Protein AF-A0A2J4RK19-F1 (afdb_monomer_lite)

Foldseek 3Di:
DDPPDQDPVNLVVVLQVPVCLVVQLVVLVVVQVVCVVVVNHDVVVSVVSSVVSSVVSSVVSNVVVVVCVVVCVPDVPDPDDDRD

InterPro domains:
  IPR026046 UbiA prenyltransferase domain containing protein 1 [PTHR13929] (4-77)
  IPR026046 UbiA prenyltransferase domain containing protein 1 [cd13962] (13-83)

Organism: NCBI:txid1134687

Sequence (84 aa):
MTEHAITRTQAWLESLRPKTLPLAFAAIIVGSALAWHQGSFDPWVALLAIITAGLLQILSNLANDYGDAVKGSDKPDRIGPLRG

Secondary structure (DSSP, 8-state):
-------HHHHHHHHT-TTTHHHHHHHHHHHHHHHHHTT---HHHHHHHHHHHHHHHHHHHHHHHHHHHHTT---TT--SPPP-

pLDDT: mean 76.36, std 16.74, range [39.88, 97.0]

Radius of gyration: 18.04 Å; chains: 1; bounding box: 49×26×46 Å

Structure (mmCIF, N/CA/C/O backbone):
data_AF-A0A2J4RK19-F1
#
_entry.id   AF-A0A2J4RK19-F1
#
loop_
_atom_site.group_PDB
_atom_site.id
_atom_site.type_symbol
_atom_site.label_atom_id
_atom_site.label_alt_id
_atom_site.label_comp_id
_atom_site.label_asym_id
_atom_site.label_entity_id
_atom_site.label_seq_id
_atom_site.pdbx_PDB_ins_code
_atom_site.Cartn_x
_atom_site.Cartn_y
_atom_site.Cartn_z
_atom_site.occupancy
_atom_site.B_iso_or_equiv
_atom_site.auth_seq_id
_atom_site.auth_comp_id
_atom_site.auth_asym_id
_atom_site.auth_atom_id
_atom_site.pdbx_PDB_model_num
ATOM 1 N N . MET A 1 1 ? 31.100 14.883 -14.196 1.00 39.88 1 MET A N 1
ATOM 2 C CA . MET A 1 1 ? 29.702 14.580 -13.824 1.00 39.88 1 MET A CA 1
ATOM 3 C C . MET A 1 1 ? 29.646 13.081 -13.605 1.00 39.88 1 MET A C 1
ATOM 5 O O . MET A 1 1 ? 29.852 12.349 -14.559 1.00 39.88 1 MET A O 1
ATOM 9 N N . THR A 1 2 ? 29.566 12.619 -12.358 1.00 44.59 2 THR A N 1
ATOM 10 C CA . THR A 1 2 ? 29.586 11.182 -12.047 1.00 44.59 2 THR A CA 1
ATOM 11 C C . THR A 1 2 ? 28.250 10.570 -12.444 1.00 44.59 2 THR A C 1
ATOM 13 O O . THR A 1 2 ? 27.263 10.774 -11.740 1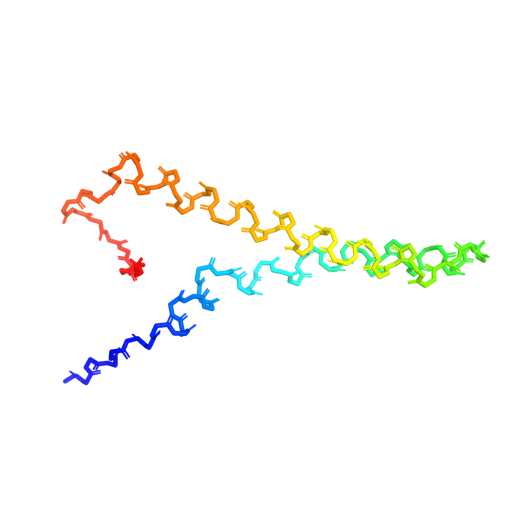.00 44.59 2 THR A O 1
ATOM 16 N N . GLU A 1 3 ? 28.210 9.844 -13.561 1.00 52.25 3 GLU A N 1
ATOM 17 C CA . GLU A 1 3 ? 27.093 8.955 -13.885 1.00 52.25 3 GLU A CA 1
ATOM 18 C C . GLU A 1 3 ? 26.961 7.931 -12.754 1.00 52.25 3 GLU A C 1
ATOM 20 O O . GLU A 1 3 ? 27.797 7.046 -12.582 1.00 52.25 3 GLU A O 1
ATOM 25 N N . HIS A 1 4 ? 25.951 8.098 -11.905 1.00 59.28 4 HIS A N 1
ATOM 26 C CA . HIS A 1 4 ? 25.573 7.054 -10.966 1.00 59.28 4 HIS A CA 1
ATOM 27 C C . HIS A 1 4 ? 24.845 5.980 -11.767 1.00 59.28 4 HIS A C 1
ATOM 29 O O . HIS A 1 4 ? 23.685 6.151 -12.131 1.00 59.28 4 HIS A O 1
ATOM 35 N N . ALA A 1 5 ? 25.548 4.890 -12.073 1.00 63.34 5 ALA A N 1
ATOM 36 C CA . ALA A 1 5 ? 24.942 3.707 -12.660 1.00 63.34 5 ALA A CA 1
ATOM 37 C C . ALA A 1 5 ? 23.836 3.203 -11.720 1.00 63.34 5 ALA A C 1
ATOM 39 O O . ALA A 1 5 ? 24.112 2.797 -10.588 1.00 63.34 5 ALA A O 1
ATOM 40 N N . ILE A 1 6 ? 22.583 3.266 -12.174 1.00 61.22 6 ILE A N 1
ATOM 41 C CA . ILE A 1 6 ? 21.438 2.772 -11.410 1.00 61.22 6 ILE A CA 1
ATOM 42 C C . ILE A 1 6 ? 21.617 1.268 -11.211 1.00 61.22 6 ILE A C 1
ATOM 44 O O . ILE A 1 6 ? 21.782 0.500 -12.162 1.00 61.22 6 ILE A O 1
ATOM 48 N N . THR A 1 7 ? 21.619 0.833 -9.954 1.00 75.19 7 THR A N 1
ATOM 49 C CA . THR A 1 7 ? 21.711 -0.597 -9.645 1.00 75.19 7 THR A CA 1
ATOM 50 C C . THR A 1 7 ? 20.437 -1.310 -10.096 1.00 75.19 7 THR A C 1
ATOM 52 O O . THR A 1 7 ? 19.346 -0.751 -10.039 1.00 75.19 7 THR A O 1
ATOM 55 N N . ARG A 1 8 ? 20.545 -2.576 -10.522 1.00 67.56 8 ARG A N 1
ATOM 56 C CA . ARG A 1 8 ? 19.392 -3.375 -10.989 1.00 67.56 8 ARG A CA 1
ATOM 57 C C . ARG A 1 8 ? 18.225 -3.342 -9.993 1.00 67.56 8 ARG A C 1
ATOM 59 O O . ARG A 1 8 ? 17.078 -3.196 -10.387 1.00 67.56 8 ARG A O 1
ATOM 66 N N . THR A 1 9 ? 18.524 -3.422 -8.701 1.00 68.88 9 THR A N 1
ATOM 67 C CA . THR A 1 9 ? 17.558 -3.292 -7.603 1.00 68.88 9 THR A CA 1
ATOM 68 C C . THR A 1 9 ? 16.884 -1.926 -7.550 1.00 68.88 9 THR A C 1
ATOM 70 O O . THR A 1 9 ? 15.679 -1.878 -7.338 1.00 68.88 9 THR A O 1
ATOM 73 N N . GLN A 1 10 ? 17.616 -0.830 -7.767 1.00 64.50 10 GLN A N 1
ATOM 74 C CA . GLN A 1 10 ? 17.032 0.511 -7.856 1.00 64.50 10 GLN A CA 1
ATOM 75 C C . GLN A 1 10 ? 16.121 0.652 -9.076 1.00 64.50 10 GLN A C 1
ATOM 77 O O . GLN A 1 10 ? 15.036 1.196 -8.928 1.00 64.50 10 GLN A O 1
ATOM 82 N N . ALA A 1 11 ? 16.496 0.091 -10.229 1.00 64.56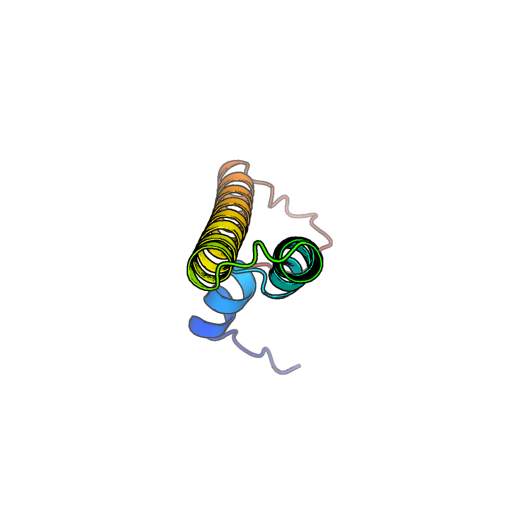 11 ALA A N 1
ATOM 83 C CA . ALA A 1 11 ? 15.637 0.084 -11.415 1.00 64.56 11 ALA A CA 1
ATOM 84 C C . ALA A 1 11 ? 14.317 -0.673 -11.162 1.00 64.56 11 ALA A C 1
ATOM 86 O O . ALA A 1 11 ? 13.241 -0.166 -11.473 1.00 64.56 11 ALA A O 1
ATOM 87 N N . TRP A 1 12 ? 14.376 -1.838 -10.502 1.00 64.50 12 TRP A N 1
ATOM 88 C CA . TRP A 1 12 ? 13.178 -2.567 -10.066 1.00 64.50 12 TRP A CA 1
ATOM 89 C C . TRP A 1 12 ? 12.342 -1.761 -9.062 1.00 64.50 12 TRP A C 1
ATOM 91 O O . TRP A 1 12 ? 11.130 -1.650 -9.220 1.00 64.50 12 TRP A O 1
ATOM 101 N N . LEU A 1 13 ? 12.974 -1.157 -8.053 1.00 64.69 13 LEU A N 1
ATOM 102 C CA . LEU A 1 13 ? 12.305 -0.298 -7.069 1.00 64.69 13 LEU A CA 1
ATOM 103 C C . LEU A 1 13 ? 11.643 0.925 -7.706 1.00 64.69 13 LEU A C 1
ATOM 105 O O . LEU A 1 13 ? 10.573 1.332 -7.268 1.00 64.69 13 LEU A O 1
ATOM 109 N N . GLU A 1 14 ? 12.253 1.509 -8.727 1.00 64.88 14 GLU A N 1
ATOM 110 C CA . GLU A 1 14 ? 11.739 2.692 -9.408 1.00 64.88 14 GLU A CA 1
ATOM 111 C C . GLU A 1 14 ? 10.587 2.340 -10.364 1.00 64.88 14 GLU A C 1
ATOM 113 O O . GLU A 1 14 ? 9.570 3.042 -10.369 1.00 64.88 14 GLU A O 1
ATOM 118 N N . SER A 1 15 ? 10.665 1.193 -11.053 1.00 60.19 15 SER A N 1
ATOM 119 C CA . SER A 1 15 ? 9.567 0.633 -11.864 1.00 60.19 15 SER A CA 1
ATOM 120 C C . SER A 1 15 ? 8.340 0.253 -11.022 1.00 60.19 15 SER A C 1
ATOM 122 O O . SER A 1 15 ? 7.201 0.426 -11.455 1.00 60.19 15 SER A O 1
ATOM 124 N N . LEU A 1 16 ? 8.524 -0.136 -9.755 1.00 61.56 16 LEU A N 1
ATOM 125 C CA . LEU A 1 16 ? 7.403 -0.367 -8.831 1.00 61.56 16 LEU A CA 1
ATOM 126 C C . LEU A 1 16 ? 6.614 0.919 -8.490 1.00 61.56 16 LEU A C 1
ATOM 128 O O . LEU A 1 16 ? 5.529 0.835 -7.910 1.00 61.56 16 LEU A O 1
ATOM 132 N N . ARG A 1 17 ? 7.128 2.107 -8.854 1.00 65.75 17 ARG A N 1
ATOM 133 C CA . ARG A 1 17 ? 6.593 3.449 -8.547 1.00 65.75 17 ARG A CA 1
ATOM 134 C C . ARG A 1 17 ? 6.105 3.568 -7.092 1.00 65.75 17 ARG A C 1
ATOM 136 O O . ARG A 1 17 ? 4.926 3.825 -6.831 1.00 65.75 17 ARG A O 1
ATOM 143 N N . PRO A 1 18 ? 7.013 3.472 -6.106 1.00 60.03 18 PRO A N 1
ATOM 144 C CA . PRO A 1 18 ? 6.680 3.508 -4.683 1.00 60.03 18 PRO A CA 1
ATOM 145 C C . PRO A 1 18 ? 5.984 4.801 -4.251 1.00 60.03 18 PRO A C 1
ATOM 147 O O . PRO A 1 18 ? 5.305 4.817 -3.235 1.00 60.03 18 PRO A O 1
ATOM 150 N N . LYS A 1 19 ? 6.092 5.877 -5.041 1.00 60.47 19 LYS A N 1
ATOM 151 C CA . LYS A 1 19 ? 5.397 7.147 -4.795 1.00 60.47 19 LYS A CA 1
ATOM 152 C C . LYS A 1 19 ? 3.885 7.093 -5.056 1.00 60.47 19 LYS A C 1
ATOM 154 O O . LYS A 1 19 ? 3.179 7.953 -4.543 1.00 60.47 19 LYS A O 1
ATOM 159 N N . THR A 1 20 ? 3.373 6.116 -5.815 1.00 63.88 20 THR A N 1
ATOM 160 C CA . THR A 1 20 ? 1.922 5.961 -6.066 1.00 63.88 20 THR A CA 1
ATOM 161 C C . THR A 1 20 ? 1.232 5.027 -5.070 1.00 63.88 20 THR A C 1
ATOM 163 O O . THR A 1 20 ? 0.020 5.108 -4.895 1.00 63.88 20 THR A O 1
ATOM 166 N N . LEU A 1 21 ? 1.994 4.179 -4.370 1.00 66.12 21 LEU A N 1
ATOM 167 C CA . LEU A 1 21 ? 1.474 3.259 -3.350 1.00 66.12 21 LEU A CA 1
ATOM 168 C C . LEU A 1 21 ? 0.794 3.953 -2.146 1.00 66.12 21 LEU A C 1
ATOM 170 O O . LEU A 1 21 ? -0.243 3.456 -1.706 1.00 66.12 21 LEU A O 1
ATOM 174 N N . PRO A 1 22 ? 1.274 5.109 -1.634 1.00 72.44 22 PRO A N 1
ATOM 175 C CA . PRO A 1 22 ? 0.634 5.794 -0.512 1.00 72.44 22 PRO A CA 1
ATOM 176 C C . PRO A 1 22 ? -0.817 6.193 -0.788 1.00 72.44 22 PRO A C 1
ATOM 178 O O . PRO A 1 22 ? -1.637 6.178 0.126 1.00 72.44 22 PRO A O 1
ATOM 181 N N . LEU A 1 23 ? -1.152 6.513 -2.044 1.00 73.81 23 LEU A N 1
ATOM 182 C CA . LEU A 1 23 ? -2.511 6.904 -2.416 1.00 73.81 23 LEU A CA 1
ATOM 183 C C . LEU A 1 23 ? -3.487 5.726 -2.295 1.00 73.81 23 LEU A C 1
ATOM 185 O O . LEU A 1 23 ? -4.566 5.875 -1.725 1.00 73.81 23 LEU A O 1
ATOM 189 N N . ALA A 1 24 ? -3.087 4.547 -2.778 1.00 74.12 24 ALA A N 1
ATOM 190 C CA . ALA A 1 24 ? -3.890 3.332 -2.668 1.00 74.12 24 ALA A CA 1
ATOM 191 C C . ALA A 1 24 ? -4.092 2.917 -1.199 1.00 74.12 24 ALA A C 1
ATOM 193 O O . ALA A 1 24 ? -5.187 2.518 -0.802 1.00 74.12 24 ALA A O 1
ATOM 194 N N . PHE A 1 25 ? -3.062 3.076 -0.363 1.00 83.94 25 PHE A N 1
ATOM 195 C CA . PHE A 1 25 ? -3.157 2.764 1.064 1.00 83.94 25 PHE A CA 1
ATOM 196 C C . PHE A 1 25 ? -4.031 3.752 1.840 1.00 83.94 25 PHE A C 1
ATOM 198 O O . PHE A 1 25 ? -4.746 3.326 2.746 1.00 83.94 25 PHE A O 1
ATOM 205 N N . ALA A 1 26 ? -4.048 5.037 1.470 1.00 87.44 26 ALA A N 1
ATOM 206 C CA . ALA A 1 26 ? -4.893 6.035 2.125 1.00 87.44 26 ALA A CA 1
ATOM 207 C C . ALA A 1 26 ? -6.384 5.658 2.068 1.00 87.44 26 ALA A C 1
ATOM 209 O O . ALA A 1 26 ? -7.071 5.723 3.086 1.00 87.44 26 ALA A O 1
ATOM 210 N N . ALA A 1 27 ? -6.870 5.188 0.914 1.00 86.69 27 ALA A N 1
ATOM 211 C CA . ALA A 1 27 ? -8.259 4.751 0.758 1.00 86.69 27 ALA A CA 1
ATOM 212 C C . ALA A 1 27 ? -8.610 3.577 1.691 1.00 86.69 27 ALA A C 1
ATOM 214 O O . ALA A 1 27 ? -9.668 3.574 2.321 1.00 86.69 27 ALA A O 1
ATOM 215 N N . ILE A 1 28 ? -7.703 2.606 1.831 1.00 93.56 28 ILE A N 1
ATOM 216 C CA . ILE A 1 28 ? -7.917 1.436 2.693 1.00 93.56 28 ILE A CA 1
ATOM 217 C C . ILE A 1 28 ? -7.850 1.815 4.168 1.00 93.56 28 ILE A C 1
ATOM 219 O O . ILE A 1 28 ? -8.657 1.323 4.954 1.00 93.56 28 ILE A O 1
ATOM 223 N N . ILE A 1 29 ? -6.938 2.711 4.550 1.00 93.31 29 ILE A N 1
ATOM 224 C CA . ILE A 1 29 ? -6.844 3.218 5.924 1.00 93.31 29 ILE A CA 1
ATOM 225 C C . ILE A 1 29 ? -8.136 3.947 6.304 1.00 93.31 29 ILE A C 1
ATOM 227 O O . ILE A 1 29 ? -8.694 3.678 7.365 1.00 93.31 29 ILE A O 1
ATOM 231 N N . VAL A 1 30 ? -8.656 4.812 5.428 1.00 94.75 30 VAL A N 1
ATOM 232 C CA . VAL A 1 30 ? -9.923 5.525 5.663 1.00 94.75 30 VAL A CA 1
ATOM 233 C C . VAL A 1 30 ? -11.098 4.549 5.768 1.00 94.75 30 VAL A C 1
ATOM 235 O O . VAL A 1 30 ? -11.887 4.648 6.707 1.00 94.75 30 VAL A O 1
ATOM 238 N N . GLY A 1 31 ? -11.194 3.571 4.862 1.00 93.75 31 GLY A N 1
ATOM 239 C CA . GLY A 1 31 ? -12.224 2.529 4.928 1.00 93.75 31 GLY A CA 1
ATOM 240 C C . GLY A 1 31 ? -12.139 1.697 6.212 1.00 93.75 31 GLY A C 1
ATOM 241 O O . GLY A 1 31 ? -13.155 1.430 6.850 1.00 93.75 31 GLY A O 1
ATOM 242 N N . SER A 1 32 ? -10.921 1.362 6.641 1.00 95.62 32 SER A N 1
ATOM 243 C CA . SER A 1 32 ? -10.656 0.622 7.880 1.00 95.62 32 SER A CA 1
ATOM 244 C C . SER A 1 32 ? -11.043 1.427 9.123 1.00 95.62 32 SER A C 1
ATOM 246 O O . SER A 1 32 ? -11.673 0.888 10.031 1.00 95.62 32 SER A O 1
ATOM 248 N N . ALA A 1 33 ? -10.735 2.727 9.150 1.00 95.19 33 ALA A N 1
ATOM 249 C CA . ALA A 1 33 ? -11.134 3.633 10.227 1.00 95.19 33 ALA A CA 1
ATOM 250 C C . ALA A 1 33 ? -12.663 3.781 10.316 1.00 95.19 33 ALA A C 1
ATOM 252 O O . ALA A 1 33 ? -13.227 3.794 11.410 1.00 95.19 33 ALA A O 1
ATOM 253 N N . LEU A 1 34 ? -13.352 3.831 9.173 1.00 96.81 34 LEU A N 1
ATOM 254 C CA . LEU A 1 34 ? -14.812 3.880 9.129 1.00 96.81 34 LEU A CA 1
ATOM 255 C C . LEU A 1 34 ? -15.449 2.554 9.585 1.00 96.81 34 LEU A C 1
ATOM 257 O O . LEU A 1 34 ? -16.461 2.569 10.287 1.00 96.81 34 LEU A O 1
ATOM 261 N N . ALA A 1 35 ? -14.859 1.410 9.225 1.00 95.50 35 ALA A N 1
ATOM 262 C CA . ALA A 1 35 ? -15.286 0.101 9.723 1.00 95.50 35 ALA A CA 1
ATOM 263 C C . ALA A 1 35 ? -15.091 -0.011 11.244 1.00 95.50 35 ALA A C 1
ATOM 265 O O . ALA A 1 35 ? -15.972 -0.515 11.941 1.00 95.50 35 ALA A O 1
ATOM 266 N N . TRP A 1 36 ? -13.984 0.530 11.766 1.00 96.50 36 TRP A N 1
ATOM 267 C CA . TRP A 1 36 ? -13.712 0.609 13.204 1.00 96.50 36 TRP A CA 1
ATOM 268 C C . TRP A 1 36 ? -14.758 1.442 13.934 1.00 96.50 36 TRP A C 1
ATOM 270 O O . TRP A 1 36 ? -15.324 0.989 14.926 1.00 96.50 36 TRP A O 1
ATOM 280 N N . HIS A 1 37 ? -15.080 2.624 13.407 1.00 96.81 37 HIS A N 1
ATOM 281 C CA . HIS A 1 37 ? -16.104 3.497 13.979 1.00 96.81 37 HIS A CA 1
ATOM 282 C C . HIS A 1 37 ? -17.496 2.839 14.024 1.00 96.81 37 HIS A C 1
ATOM 284 O O . HIS A 1 37 ? -18.271 3.094 14.939 1.00 96.81 37 HIS A O 1
ATOM 290 N N . GLN A 1 38 ? -17.807 1.959 13.069 1.00 96.69 38 GLN A N 1
ATOM 291 C CA . GLN A 1 38 ? -19.069 1.210 13.015 1.00 96.69 38 GLN A CA 1
ATOM 292 C C . GLN A 1 38 ? -19.034 -0.124 13.786 1.00 96.69 38 GLN A C 1
ATOM 294 O O . GLN A 1 38 ? -19.982 -0.902 13.701 1.00 96.69 38 GLN A O 1
ATOM 299 N N . GLY A 1 39 ? -17.945 -0.434 14.501 1.00 95.56 39 GLY A N 1
ATOM 300 C CA . GLY A 1 39 ? -17.793 -1.692 15.242 1.00 95.56 39 GLY A CA 1
ATOM 301 C C . GLY A 1 39 ? -17.684 -2.944 14.361 1.00 95.56 39 GLY A C 1
ATOM 302 O O . GLY A 1 39 ? -17.840 -4.053 14.857 1.00 95.56 39 GLY A O 1
ATOM 303 N N . SER A 1 40 ? -17.425 -2.775 13.062 1.00 95.38 40 SER A N 1
ATOM 304 C CA . SER A 1 40 ? -17.350 -3.850 12.059 1.00 95.38 40 SER A CA 1
ATOM 305 C C . SER A 1 40 ? -15.935 -4.012 11.491 1.00 95.38 40 SER A C 1
ATOM 307 O O . SER A 1 40 ? -15.758 -4.469 10.363 1.00 95.38 40 SER A O 1
ATOM 309 N N . PHE A 1 41 ? -14.911 -3.572 12.228 1.00 96.25 41 PHE A N 1
ATOM 310 C CA . PHE A 1 41 ? -13.528 -3.703 11.785 1.00 96.25 41 PHE A CA 1
ATOM 311 C C . PHE A 1 41 ? -13.057 -5.151 11.871 1.00 96.25 41 PHE A C 1
ATOM 313 O O . PHE A 1 41 ? -13.075 -5.758 12.941 1.00 96.25 41 PHE A O 1
ATOM 320 N N . ASP A 1 42 ? -12.560 -5.652 10.745 1.00 96.31 42 ASP A N 1
ATOM 321 C CA . ASP A 1 42 ? -11.880 -6.933 10.658 1.00 96.31 42 ASP A CA 1
ATOM 322 C C . ASP A 1 42 ? -10.424 -6.702 10.200 1.00 96.31 42 ASP A C 1
ATOM 324 O O . ASP A 1 42 ? -10.195 -6.215 9.082 1.00 96.31 42 ASP A O 1
ATOM 328 N N . PRO A 1 43 ? -9.423 -7.035 11.037 1.00 93.56 43 PRO A N 1
ATOM 329 C CA . PRO A 1 43 ? -8.016 -6.855 10.692 1.00 93.56 43 PRO A CA 1
ATOM 330 C C . PRO A 1 43 ? -7.576 -7.706 9.493 1.00 93.56 43 PRO A C 1
ATOM 332 O O . PRO A 1 43 ? -6.668 -7.296 8.765 1.00 93.56 43 PRO A O 1
ATOM 335 N N . TRP A 1 44 ? -8.213 -8.853 9.238 1.00 97.00 44 TRP A N 1
ATOM 336 C CA . TRP A 1 44 ? -7.915 -9.671 8.064 1.00 97.00 44 TRP A CA 1
ATOM 337 C C . TRP A 1 44 ? -8.428 -9.035 6.785 1.00 97.00 44 TRP A C 1
ATOM 339 O O . TRP A 1 44 ? -7.707 -9.023 5.788 1.00 97.00 44 TRP A O 1
ATOM 349 N N . VAL A 1 45 ? -9.622 -8.440 6.815 1.00 95.31 45 VAL A N 1
ATOM 350 C CA . VAL A 1 45 ? -10.150 -7.686 5.668 1.00 95.31 45 VAL A CA 1
ATOM 351 C C . VAL A 1 45 ? -9.246 -6.496 5.354 1.00 95.31 45 VAL A C 1
ATOM 353 O O . VAL A 1 45 ? -8.889 -6.296 4.193 1.00 95.31 45 VAL A O 1
ATOM 356 N N . ALA A 1 46 ? -8.807 -5.749 6.371 1.00 94.81 46 ALA A N 1
ATOM 357 C CA . ALA A 1 46 ? -7.878 -4.634 6.189 1.00 94.81 46 ALA A CA 1
ATOM 358 C C . ALA A 1 46 ? -6.536 -5.089 5.583 1.00 94.81 46 ALA A C 1
ATOM 360 O O . ALA A 1 46 ? -6.049 -4.479 4.628 1.00 94.81 46 ALA A O 1
ATOM 361 N N . LEU A 1 47 ? -5.960 -6.190 6.081 1.00 94.88 47 LEU A N 1
ATOM 362 C CA . LEU A 1 47 ? -4.706 -6.740 5.561 1.00 94.88 47 LEU A CA 1
ATOM 363 C C . LEU A 1 47 ? -4.842 -7.208 4.105 1.00 94.88 47 LEU A C 1
ATOM 365 O O . LEU A 1 47 ? -4.022 -6.846 3.259 1.00 94.88 47 LEU A O 1
ATOM 369 N N . LEU A 1 48 ? -5.882 -7.989 3.803 1.00 96.38 48 LEU A N 1
ATOM 370 C CA . LEU A 1 48 ? -6.149 -8.482 2.451 1.00 96.38 48 LEU A CA 1
ATOM 371 C C . LEU A 1 48 ? -6.401 -7.330 1.478 1.00 96.38 48 LEU A C 1
ATOM 373 O O . LEU A 1 48 ? -5.918 -7.376 0.345 1.00 96.38 48 LEU A O 1
ATOM 377 N N . ALA A 1 49 ? -7.093 -6.276 1.917 1.00 94.75 49 ALA A N 1
ATOM 378 C CA . ALA A 1 49 ? -7.289 -5.0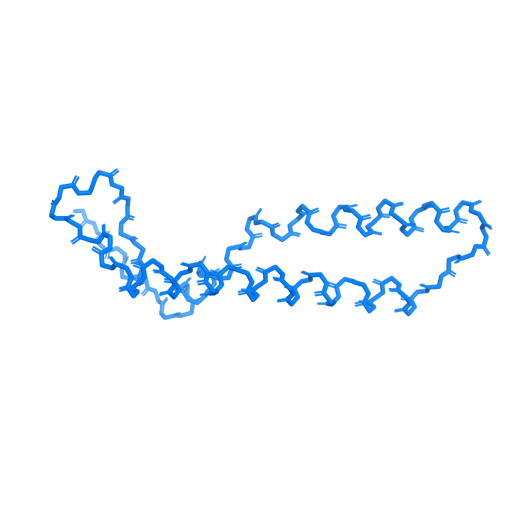73 1.122 1.00 94.75 49 ALA A CA 1
ATOM 379 C C . ALA A 1 49 ? -5.950 -4.391 0.802 1.00 94.75 49 ALA A C 1
ATOM 381 O O . ALA A 1 49 ? -5.705 -4.081 -0.365 1.00 94.75 49 ALA A O 1
ATOM 382 N N . ILE A 1 50 ? -5.064 -4.202 1.794 1.00 91.69 50 ILE A N 1
ATOM 383 C CA . ILE A 1 50 ? -3.739 -3.579 1.593 1.00 91.69 50 ILE A CA 1
ATOM 384 C C . ILE A 1 50 ? -2.921 -4.372 0.577 1.00 91.69 50 ILE A C 1
ATOM 386 O O . ILE A 1 50 ? -2.375 -3.789 -0.362 1.00 91.69 50 ILE A O 1
ATOM 390 N N . ILE A 1 51 ? -2.868 -5.696 0.735 1.00 92.12 51 ILE A N 1
ATOM 391 C CA . ILE A 1 51 ? -2.138 -6.579 -0.180 1.00 92.12 51 ILE A CA 1
ATOM 392 C C . ILE A 1 51 ? -2.728 -6.476 -1.589 1.00 92.12 51 ILE A C 1
ATOM 394 O O . ILE A 1 51 ? -1.993 -6.251 -2.548 1.00 92.12 51 ILE A O 1
ATOM 398 N N . THR A 1 52 ? -4.051 -6.578 -1.717 1.00 93.62 52 THR A N 1
ATOM 399 C CA . THR A 1 52 ? -4.741 -6.545 -3.013 1.00 93.62 52 THR A CA 1
ATOM 400 C C . THR A 1 52 ? -4.515 -5.220 -3.732 1.00 93.62 52 THR A C 1
ATOM 402 O O . THR A 1 52 ? -4.107 -5.215 -4.891 1.00 93.62 52 THR A O 1
ATOM 405 N N . ALA A 1 53 ? -4.722 -4.087 -3.059 1.00 90.38 53 ALA A N 1
ATOM 406 C CA . ALA A 1 53 ? -4.513 -2.779 -3.672 1.00 90.38 53 ALA A CA 1
ATOM 407 C C . ALA A 1 53 ? -3.042 -2.527 -4.016 1.00 90.38 53 ALA A C 1
ATOM 409 O O . ALA A 1 53 ? -2.758 -1.971 -5.076 1.00 90.38 53 ALA A O 1
ATOM 410 N N . GLY A 1 54 ? -2.106 -2.978 -3.175 1.00 87.19 54 GLY A N 1
ATOM 411 C CA . GLY A 1 54 ? -0.676 -2.920 -3.477 1.00 87.19 54 GLY A CA 1
ATOM 412 C C . GLY A 1 54 ? -0.325 -3.704 -4.743 1.00 87.19 54 GLY A C 1
ATOM 413 O O . GLY A 1 54 ? 0.324 -3.166 -5.640 1.00 87.19 54 GLY A O 1
ATOM 414 N N . LEU A 1 55 ? -0.813 -4.943 -4.862 1.00 88.56 55 LEU A N 1
ATOM 415 C CA . LEU A 1 55 ? -0.603 -5.784 -6.044 1.00 88.56 55 LEU A CA 1
ATOM 416 C C . LEU A 1 55 ? -1.233 -5.180 -7.303 1.00 88.56 55 LEU A C 1
ATOM 418 O O . LEU A 1 55 ? -0.588 -5.155 -8.349 1.00 88.56 55 LEU A O 1
ATOM 422 N N . LEU A 1 56 ? -2.456 -4.650 -7.212 1.00 88.75 56 LEU A N 1
ATOM 423 C CA . LEU A 1 56 ? -3.123 -3.986 -8.337 1.00 88.75 56 LEU A CA 1
ATOM 424 C C . LEU A 1 56 ? -2.388 -2.714 -8.773 1.00 88.75 56 LEU A C 1
ATOM 426 O O . LEU A 1 56 ? -2.274 -2.454 -9.971 1.00 88.75 56 LEU A O 1
ATOM 430 N N . GLN A 1 57 ? -1.851 -1.940 -7.827 1.00 86.81 57 GLN A N 1
ATOM 431 C CA . GLN A 1 57 ? -1.061 -0.753 -8.142 1.00 86.81 57 GLN A CA 1
ATOM 432 C C . GLN A 1 57 ? 0.235 -1.126 -8.870 1.00 86.81 57 GLN A C 1
ATOM 434 O O . GLN A 1 57 ? 0.564 -0.506 -9.881 1.00 86.81 57 GLN A O 1
ATOM 439 N N . ILE A 1 58 ? 0.937 -2.162 -8.397 1.00 84.19 58 ILE A N 1
ATOM 440 C CA . ILE A 1 58 ? 2.139 -2.698 -9.050 1.00 84.19 58 ILE A CA 1
ATOM 441 C C . ILE A 1 58 ? 1.807 -3.211 -10.454 1.00 84.19 58 ILE A C 1
ATOM 443 O O . ILE A 1 58 ? 2.495 -2.860 -11.410 1.00 84.19 58 ILE A O 1
ATOM 447 N N . LEU A 1 59 ? 0.735 -3.996 -10.595 1.00 87.56 59 LEU A N 1
ATOM 448 C CA . LEU A 1 59 ? 0.304 -4.547 -11.878 1.00 87.56 59 LEU A CA 1
ATOM 449 C C . LEU A 1 59 ? -0.023 -3.440 -12.887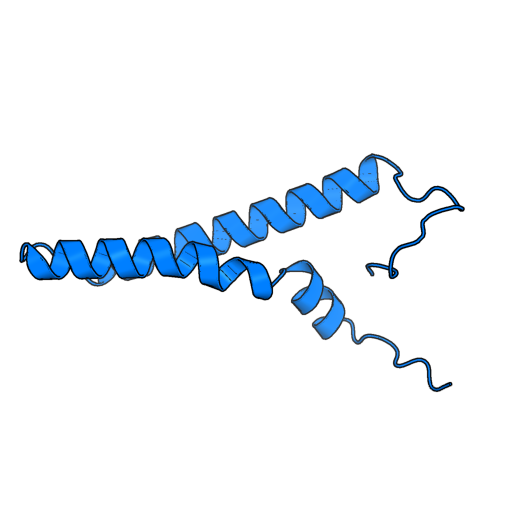 1.00 87.56 59 LEU A C 1
ATOM 451 O O . LEU A 1 59 ? 0.416 -3.512 -14.030 1.00 87.56 59 LEU A O 1
ATOM 455 N N . SER A 1 60 ? -0.750 -2.403 -12.464 1.00 84.88 60 SER A N 1
ATOM 456 C CA . SER A 1 60 ? -1.065 -1.243 -13.305 1.00 84.88 60 SER A CA 1
ATOM 457 C C . SER A 1 60 ? 0.200 -0.501 -13.745 1.00 84.88 60 SER A C 1
ATOM 459 O O . SER A 1 60 ? 0.341 -0.147 -14.915 1.00 84.88 60 SER A O 1
ATOM 461 N N . ASN A 1 61 ? 1.162 -0.315 -12.836 1.00 83.62 61 ASN A N 1
ATOM 462 C CA . ASN A 1 61 ? 2.441 0.320 -13.155 1.00 83.62 61 ASN A CA 1
ATOM 463 C C . ASN A 1 61 ? 3.231 -0.494 -14.188 1.00 83.62 61 ASN A C 1
ATOM 465 O O . ASN A 1 61 ? 3.654 0.066 -15.197 1.00 83.62 61 ASN A O 1
ATOM 469 N N . LEU A 1 62 ? 3.340 -1.809 -13.990 1.00 82.88 62 LEU A N 1
ATOM 470 C CA . LEU A 1 62 ? 4.034 -2.700 -14.918 1.00 82.88 62 LEU A CA 1
ATOM 471 C C . LEU A 1 62 ? 3.342 -2.766 -16.286 1.00 82.88 62 LEU A C 1
ATOM 473 O O . LEU A 1 62 ? 4.009 -2.742 -17.316 1.00 82.88 62 LEU A O 1
ATOM 477 N N . ALA A 1 63 ? 2.009 -2.819 -16.314 1.00 85.31 63 ALA A N 1
ATOM 478 C CA . ALA A 1 63 ? 1.242 -2.816 -17.557 1.00 85.31 63 ALA A CA 1
ATOM 479 C C . ALA A 1 63 ? 1.434 -1.513 -18.349 1.00 85.31 63 ALA A C 1
ATOM 481 O O . ALA A 1 63 ? 1.536 -1.552 -19.575 1.00 85.31 63 ALA A O 1
ATOM 482 N N . ASN A 1 64 ? 1.523 -0.373 -17.658 1.00 82.88 64 ASN A N 1
ATOM 483 C CA . ASN A 1 64 ? 1.811 0.915 -18.286 1.00 82.88 64 ASN A CA 1
ATOM 484 C C . ASN A 1 64 ? 3.237 0.968 -18.846 1.00 82.88 64 ASN A C 1
ATOM 486 O O . ASN A 1 64 ? 3.409 1.378 -19.989 1.00 82.88 64 ASN A O 1
ATOM 490 N N . ASP A 1 65 ? 4.236 0.511 -18.086 1.00 81.44 65 ASP A N 1
ATOM 491 C CA . ASP A 1 65 ? 5.630 0.477 -18.545 1.00 81.44 65 ASP A CA 1
ATOM 492 C C . ASP A 1 65 ? 5.791 -0.470 -19.755 1.00 81.44 65 ASP A C 1
ATOM 494 O O . ASP A 1 65 ? 6.416 -0.110 -20.753 1.00 81.44 65 ASP A O 1
ATOM 498 N N . TYR A 1 66 ? 5.148 -1.645 -19.727 1.00 81.12 66 TYR A N 1
ATOM 499 C CA . TYR A 1 66 ? 5.115 -2.563 -20.872 1.00 81.12 66 TYR A CA 1
ATOM 500 C C . TYR A 1 66 ? 4.411 -1.944 -22.087 1.00 81.12 66 TYR A C 1
ATOM 502 O O . TYR A 1 66 ? 4.901 -2.043 -23.212 1.00 81.12 66 TYR A O 1
ATOM 510 N N . GLY A 1 67 ? 3.274 -1.276 -21.874 1.00 80.69 67 GLY A N 1
ATOM 511 C CA . GLY A 1 67 ? 2.551 -0.574 -22.930 1.00 80.69 67 GLY A CA 1
ATOM 512 C C . GLY A 1 67 ? 3.379 0.539 -23.577 1.00 80.69 67 GLY A C 1
ATOM 513 O O . GLY A 1 67 ? 3.350 0.675 -24.801 1.00 80.69 67 GLY A O 1
ATOM 514 N N . ASP A 1 68 ? 4.139 1.294 -22.783 1.00 79.50 68 ASP A N 1
ATOM 515 C CA . ASP A 1 68 ? 5.053 2.338 -23.257 1.00 79.50 68 ASP A CA 1
ATOM 516 C C . ASP A 1 68 ? 6.215 1.745 -24.076 1.00 79.50 68 ASP A C 1
ATOM 518 O O . ASP A 1 68 ? 6.546 2.280 -25.140 1.00 79.50 68 ASP A O 1
ATOM 522 N N . ALA A 1 69 ? 6.775 0.610 -23.634 1.00 74.06 69 ALA A N 1
ATOM 523 C CA . ALA A 1 69 ? 7.835 -0.114 -24.340 1.00 74.06 69 ALA A CA 1
ATOM 524 C C . ALA A 1 69 ? 7.358 -0.680 -25.691 1.00 74.06 69 ALA A C 1
ATOM 526 O O . ALA A 1 69 ? 8.033 -0.522 -26.707 1.00 74.06 69 ALA A O 1
ATOM 527 N N . VAL A 1 70 ? 6.167 -1.291 -25.734 1.00 77.38 70 VAL A N 1
ATOM 528 C CA . VAL A 1 70 ? 5.586 -1.858 -26.969 1.00 77.38 70 VAL A CA 1
ATOM 529 C C . VAL A 1 70 ? 5.156 -0.768 -27.954 1.00 77.38 70 VAL A C 1
ATOM 531 O O . VAL A 1 70 ? 5.269 -0.955 -29.164 1.00 77.38 70 VAL A O 1
ATOM 534 N N . LYS A 1 71 ? 4.678 0.386 -27.468 1.00 70.12 71 LYS A N 1
ATOM 535 C CA . LYS A 1 71 ? 4.243 1.503 -28.326 1.00 70.12 71 LYS A CA 1
ATOM 536 C C . LYS A 1 71 ? 5.392 2.296 -28.958 1.00 70.12 71 LYS A C 1
ATOM 538 O O . LYS A 1 71 ? 5.113 3.148 -29.799 1.00 70.12 71 LYS A O 1
ATOM 543 N N . GLY A 1 72 ? 6.652 2.040 -28.597 1.00 59.97 72 GLY A N 1
ATOM 544 C CA . GLY A 1 72 ? 7.805 2.703 -29.215 1.00 59.97 72 GLY A CA 1
ATOM 545 C C . GLY A 1 72 ? 7.813 4.219 -28.997 1.00 59.97 72 GLY A C 1
ATOM 546 O O . GLY A 1 72 ? 8.120 4.981 -29.913 1.00 59.97 72 GLY A O 1
ATOM 547 N N . SER A 1 73 ? 7.441 4.681 -27.798 1.00 53.28 73 SER A N 1
ATOM 548 C CA . SER A 1 73 ? 7.370 6.120 -27.499 1.00 53.28 73 SER A CA 1
ATOM 549 C C . SER A 1 73 ? 8.744 6.799 -27.344 1.00 53.28 73 SER A C 1
ATOM 551 O O . SER A 1 73 ? 8.796 8.005 -27.084 1.00 53.28 73 SER A O 1
ATOM 553 N N . ASP A 1 74 ? 9.840 6.067 -27.551 1.00 52.25 74 ASP A N 1
ATOM 554 C CA . ASP A 1 74 ? 11.193 6.607 -27.679 1.00 52.25 74 ASP A CA 1
ATOM 555 C C . ASP A 1 74 ? 11.403 7.175 -29.084 1.00 52.25 74 ASP A C 1
ATOM 557 O O . ASP A 1 74 ? 12.090 6.625 -29.945 1.00 52.25 74 ASP A O 1
ATOM 561 N N . LYS A 1 75 ? 10.776 8.327 -29.326 1.00 54.34 75 LYS A N 1
ATOM 562 C CA . LYS A 1 75 ? 11.230 9.228 -30.384 1.00 54.34 75 LYS A CA 1
ATOM 563 C C . LYS A 1 75 ? 12.531 9.900 -29.910 1.00 54.34 75 LYS A C 1
ATOM 565 O O . LYS A 1 75 ? 12.604 10.255 -28.734 1.00 54.34 75 LYS A O 1
ATOM 570 N N . PRO A 1 7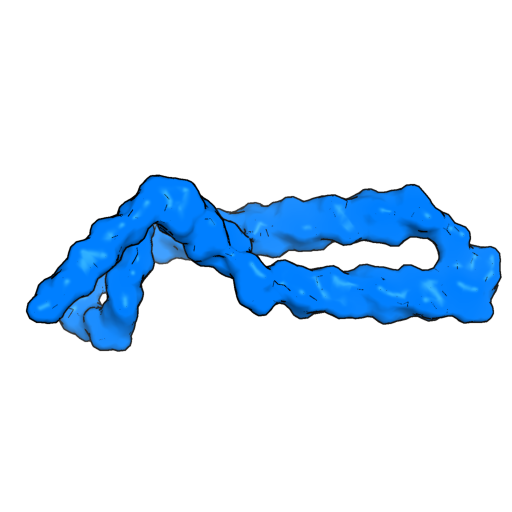6 ? 13.511 10.163 -30.797 1.00 51.72 76 PRO A N 1
ATOM 571 C CA . PRO A 1 76 ? 14.780 10.830 -30.455 1.00 51.72 76 PRO A CA 1
ATOM 572 C C . PRO A 1 76 ? 14.643 12.223 -29.815 1.00 51.72 76 PRO A C 1
ATOM 574 O O . PRO A 1 76 ? 15.629 12.786 -29.361 1.00 51.72 76 PRO A O 1
ATOM 577 N N . ASP A 1 77 ? 13.431 12.779 -29.792 1.00 49.88 77 ASP A N 1
ATOM 578 C CA . ASP A 1 77 ? 13.113 14.145 -29.367 1.00 49.88 77 ASP A CA 1
ATOM 579 C C . ASP A 1 7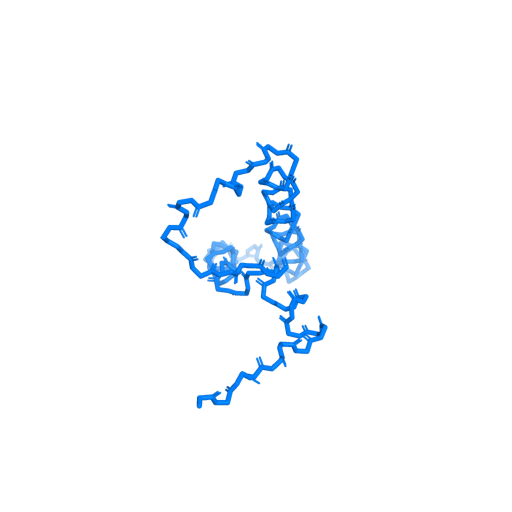7 ? 12.447 14.197 -27.975 1.00 49.88 77 ASP A C 1
ATOM 581 O O . ASP A 1 77 ? 11.690 15.110 -27.638 1.00 49.88 77 ASP A O 1
ATOM 585 N N . ARG A 1 78 ? 12.650 13.159 -27.152 1.00 49.44 78 ARG A N 1
ATOM 586 C CA . ARG A 1 78 ? 11.988 13.049 -25.850 1.00 49.44 78 ARG A CA 1
ATOM 587 C C . ARG A 1 78 ? 12.714 13.885 -24.789 1.00 49.44 78 ARG A C 1
ATOM 589 O O . ARG A 1 78 ? 13.738 13.484 -24.247 1.00 49.44 78 ARG A O 1
ATOM 596 N N . ILE A 1 79 ? 12.126 15.027 -24.434 1.00 50.69 79 ILE A N 1
ATOM 597 C CA . ILE A 1 79 ? 12.539 15.863 -23.295 1.00 50.69 79 ILE A CA 1
ATOM 598 C C . ILE A 1 79 ? 11.955 15.259 -22.005 1.00 50.69 79 ILE A C 1
ATOM 600 O O . ILE A 1 79 ? 10.925 15.694 -21.492 1.00 50.69 79 ILE A O 1
ATOM 604 N N . GLY A 1 80 ? 12.567 14.190 -21.503 1.00 60.44 80 GLY A N 1
ATOM 605 C CA . GLY A 1 80 ? 12.196 13.560 -20.235 1.00 60.44 80 GLY A CA 1
ATOM 606 C C . GLY A 1 80 ? 13.293 12.609 -19.756 1.00 60.44 80 GLY A C 1
ATOM 607 O O . GLY A 1 80 ? 13.995 12.050 -20.595 1.00 60.44 80 GLY A O 1
ATOM 608 N N . PRO A 1 81 ? 13.493 12.438 -18.436 1.00 49.25 81 PRO A N 1
ATOM 609 C CA . PRO A 1 81 ? 14.574 11.603 -17.924 1.00 49.25 81 PRO A CA 1
ATOM 610 C C . PRO A 1 81 ? 14.393 10.151 -18.375 1.00 49.25 81 PRO A C 1
ATOM 612 O O . PRO A 1 81 ? 13.274 9.631 -18.368 1.00 49.25 81 PRO A O 1
ATOM 615 N N . LEU A 1 82 ? 15.508 9.522 -18.758 1.00 47.44 82 LEU A N 1
ATOM 616 C CA . LEU A 1 82 ? 15.580 8.109 -19.119 1.00 47.44 82 LEU A CA 1
ATOM 617 C C . LEU A 1 82 ? 14.965 7.269 -17.996 1.00 47.44 82 LEU A C 1
ATOM 619 O O . LEU A 1 82 ? 15.354 7.385 -16.833 1.00 47.44 82 LEU A O 1
ATOM 623 N N . ARG A 1 83 ? 13.983 6.448 -18.355 1.00 59.84 83 ARG A N 1
ATOM 624 C CA . ARG A 1 83 ? 13.473 5.372 -17.505 1.00 59.84 83 ARG A CA 1
ATOM 625 C C . ARG A 1 83 ? 14.182 4.099 -17.966 1.00 59.84 83 ARG A C 1
ATOM 627 O O . ARG A 1 83 ? 14.361 3.939 -19.170 1.00 59.84 83 ARG A O 1
ATOM 634 N N . GLY A 1 84 ? 14.687 3.323 -17.006 1.00 50.69 84 GLY A N 1
ATOM 635 C CA . GLY A 1 84 ? 15.562 2.166 -17.241 1.00 50.69 84 GLY A CA 1
ATOM 636 C C . GLY A 1 84 ? 14.932 1.023 -18.021 1.00 50.69 84 GLY A C 1
ATOM 637 O O . GLY A 1 84 ? 13.700 1.043 -18.225 1.00 50.69 84 GLY A O 1
#